Protein AF-A0A8S0YRS2-F1 (afdb_monomer_lite)

Secondary structure (DSSP, 8-state):
--------------TTPPP--TT-SS---S-GGGEEEEEEPSS--EEEPTTS-EEEP-EEEEE------HHHH-S-HHHHHHHHHHHHHHHHHHHHHHHHHHHTT--TTTS-----TTHHHHHHHHHHHHH-------------------

InterPro domains:
  IPR054722 Retrovirus-related Pol polyprotein from transposon TNT 1-94-like, beta-barrel domain [PF22936] (18-68)

pLDDT: mean 71.76, std 19.56, range [23.58, 93.69]

Foldseek 3Di:
DDDDDDDDDDDDDPLPDDDDDPPDPDDDDPPPVQFPDWDFDPDQDWDQDPVRDTHTDGTDGDGDDDDPPCPPPVDDPVVVVVVVVVVVVVQVVQVVQQVVQVVVVDPPVRGDDDPDPCNVVVCVVCVCVVVDDPPPPPPPPPPDPDDDDD

Radius of gyration: 24.39 Å; chains: 1; bounding box: 57×76×52 Å

Structure (mmCIF, N/CA/C/O backbone):
data_AF-A0A8S0YRS2-F1
#
_entry.id   AF-A0A8S0YRS2-F1
#
loop_
_atom_site.group_PDB
_atom_site.id
_atom_site.type_symbol
_atom_site.label_atom_id
_atom_site.label_alt_id
_atom_site.label_comp_id
_atom_site.label_asym_id
_atom_site.label_entity_id
_atom_site.label_seq_id
_atom_site.pdbx_PDB_ins_code
_atom_site.Cartn_x
_atom_site.Cartn_y
_atom_site.Cartn_z
_atom_site.occupancy
_atom_site.B_iso_or_equiv
_atom_site.auth_seq_id
_atom_site.auth_comp_id
_atom_site.auth_asym_id
_atom_site.auth_atom_id
_atom_site.pdbx_PDB_model_num
ATOM 1 N N . MET A 1 1 ? -9.984 3.567 -8.084 1.00 26.83 1 MET A N 1
ATOM 2 C CA . MET A 1 1 ? -10.989 2.838 -8.899 1.00 26.83 1 MET A CA 1
ATOM 3 C C . MET A 1 1 ? -12.350 3.168 -8.301 1.00 26.83 1 MET A C 1
ATOM 5 O O . MET A 1 1 ? -12.466 3.055 -7.091 1.00 26.83 1 MET A O 1
ATOM 9 N N . LEU A 1 2 ? -13.311 3.679 -9.078 1.00 32.19 2 LEU A N 1
ATOM 10 C CA . LEU A 1 2 ? -14.652 4.012 -8.570 1.00 32.19 2 LEU A CA 1
ATOM 11 C C . LEU A 1 2 ? -15.521 2.751 -8.516 1.00 32.19 2 LEU A C 1
ATOM 13 O O . LEU A 1 2 ? -15.583 2.022 -9.503 1.00 32.19 2 LEU A O 1
ATOM 17 N N . ALA A 1 3 ? -16.239 2.555 -7.415 1.00 23.58 3 ALA A N 1
ATOM 18 C CA . ALA A 1 3 ? -17.443 1.736 -7.374 1.00 23.58 3 ALA A CA 1
ATOM 19 C C . ALA A 1 3 ? -18.405 2.324 -6.333 1.00 23.58 3 ALA A C 1
ATOM 21 O O . ALA A 1 3 ? -17.986 2.748 -5.258 1.00 23.58 3 ALA A O 1
ATOM 22 N N . PHE A 1 4 ? -19.685 2.376 -6.685 1.00 39.16 4 PHE A N 1
ATOM 23 C CA . PHE A 1 4 ? -20.792 2.718 -5.797 1.00 39.16 4 PHE A CA 1
ATOM 24 C C . PHE A 1 4 ? -21.572 1.436 -5.476 1.00 39.16 4 PHE A C 1
ATOM 26 O O . PHE A 1 4 ? -21.587 0.513 -6.287 1.00 39.16 4 PHE A O 1
ATOM 33 N N . SER A 1 5 ? -22.276 1.400 -4.345 1.00 33.81 5 SER A N 1
ATOM 34 C CA . SER A 1 5 ? -23.389 0.470 -4.134 1.00 33.81 5 SER A CA 1
ATOM 35 C C . SER A 1 5 ? -24.549 1.254 -3.534 1.00 33.81 5 SER A C 1
ATOM 37 O O . SER A 1 5 ? -24.444 1.758 -2.419 1.00 33.81 5 SER A O 1
ATOM 39 N N . ALA A 1 6 ? -25.626 1.396 -4.307 1.00 35.66 6 ALA A N 1
ATOM 40 C CA . ALA A 1 6 ? -26.929 1.836 -3.819 1.00 35.66 6 ALA A CA 1
ATOM 41 C C . ALA A 1 6 ? -27.768 0.599 -3.448 1.00 35.66 6 ALA A C 1
ATOM 43 O O . ALA A 1 6 ? -27.534 -0.489 -3.968 1.00 35.66 6 ALA A O 1
ATOM 44 N N . GLU A 1 7 ? -28.674 0.791 -2.495 1.00 48.66 7 GLU A N 1
ATOM 45 C CA . GLU A 1 7 ? -29.221 -0.190 -1.549 1.00 48.66 7 GLU A CA 1
ATOM 46 C C . GLU A 1 7 ? -29.853 -1.474 -2.107 1.00 48.66 7 GLU A C 1
ATOM 48 O O . GLU A 1 7 ? -30.555 -1.476 -3.116 1.00 48.66 7 GLU A O 1
ATOM 53 N N . GLY A 1 8 ? -29.741 -2.523 -1.282 1.00 46.94 8 GLY A N 1
ATOM 54 C CA . GLY A 1 8 ? -30.851 -3.437 -1.025 1.00 46.94 8 GLY A CA 1
ATOM 55 C C . GLY A 1 8 ? -30.507 -4.917 -1.124 1.00 46.94 8 GLY A C 1
ATOM 56 O O . GLY A 1 8 ? -30.782 -5.517 -2.152 1.00 46.94 8 GLY A O 1
ATOM 57 N N . CYS A 1 9 ? -29.996 -5.529 -0.049 1.00 32.00 9 CYS A N 1
ATOM 58 C CA . CYS A 1 9 ? -30.426 -6.871 0.365 1.00 32.00 9 CYS A CA 1
ATOM 59 C C . CYS A 1 9 ? -29.836 -7.225 1.735 1.00 32.00 9 CYS A C 1
ATOM 61 O O . CYS A 1 9 ? -28.653 -7.018 1.981 1.00 32.00 9 CYS A O 1
ATOM 63 N N . SER A 1 10 ? -30.668 -7.762 2.621 1.00 48.84 10 SER A N 1
ATOM 64 C CA . SER A 1 10 ? -30.293 -8.288 3.931 1.00 48.84 10 SER A CA 1
ATOM 65 C C . SER A 1 10 ? -29.247 -9.403 3.817 1.00 48.84 10 SER A C 1
ATOM 67 O O . SER A 1 10 ? -29.559 -10.481 3.313 1.00 48.84 10 SER A O 1
ATOM 69 N N . SER A 1 11 ? -28.046 -9.187 4.341 1.00 40.56 11 SER A N 1
ATOM 70 C CA . SER A 1 11 ? -27.106 -10.268 4.644 1.00 40.56 11 SER A CA 1
ATOM 71 C C . SER A 1 11 ? -26.192 -9.826 5.776 1.00 40.56 11 SER A C 1
ATOM 73 O O . SER A 1 11 ? -25.672 -8.715 5.725 1.00 40.56 11 SER A O 1
ATOM 75 N N . GLU A 1 12 ? -26.065 -10.680 6.789 1.00 51.16 12 GLU A N 1
ATOM 76 C CA . GLU A 1 12 ? -25.142 -10.609 7.927 1.00 51.16 12 GLU A CA 1
ATOM 77 C C . GLU A 1 12 ? -23.916 -9.735 7.622 1.00 51.16 12 GLU A C 1
ATOM 79 O O . GLU A 1 12 ? -23.062 -10.099 6.815 1.00 51.16 12 GLU A O 1
ATOM 84 N N . HIS A 1 13 ? -23.867 -8.533 8.208 1.00 49.62 13 HIS A N 1
ATOM 85 C CA . HIS A 1 13 ? -22.686 -7.690 8.091 1.00 49.62 13 HIS A CA 1
ATOM 86 C C . HIS A 1 13 ? -21.570 -8.370 8.869 1.00 49.62 13 HIS A C 1
ATOM 88 O O . HIS A 1 13 ? -21.585 -8.383 10.097 1.00 49.62 13 HIS A O 1
ATOM 94 N N . ASP A 1 14 ? -20.623 -8.944 8.138 1.00 53.31 14 ASP A N 1
ATOM 95 C CA . ASP A 1 14 ? -19.377 -9.423 8.702 1.00 53.31 14 ASP A CA 1
ATOM 96 C C . ASP A 1 14 ? -18.655 -8.215 9.318 1.00 53.31 14 ASP A C 1
ATOM 98 O O . ASP A 1 14 ? -18.110 -7.364 8.609 1.00 53.31 14 ASP A O 1
ATOM 102 N N . GLU A 1 15 ? -18.731 -8.073 10.646 1.00 62.50 15 GLU A N 1
ATOM 103 C CA . GLU A 1 15 ? -18.191 -6.925 11.388 1.00 62.50 15 GLU A CA 1
ATOM 104 C C . GLU A 1 15 ? -16.672 -6.761 11.184 1.00 62.50 15 GLU A C 1
ATOM 106 O O . GLU A 1 15 ? -16.077 -5.763 11.598 1.00 62.50 15 GLU A O 1
ATOM 111 N N . GLU A 1 16 ? -16.015 -7.756 10.591 1.00 68.25 16 GLU A N 1
ATOM 112 C CA . GLU A 1 16 ? -14.587 -7.820 10.293 1.00 68.25 16 GLU A CA 1
ATOM 113 C C . GLU A 1 16 ? -14.216 -7.352 8.872 1.00 68.25 16 GLU A C 1
ATOM 115 O O . GLU A 1 16 ? -13.032 -7.206 8.560 1.00 68.25 16 GLU A O 1
ATOM 120 N N . ALA A 1 17 ? -15.192 -7.034 8.017 1.00 71.69 17 ALA A N 1
ATOM 121 C CA . ALA A 1 17 ? -14.922 -6.595 6.651 1.00 71.69 17 ALA A CA 1
ATOM 122 C C . ALA A 1 17 ? -14.315 -5.177 6.587 1.00 71.69 17 ALA A C 1
ATOM 124 O O . ALA A 1 17 ? -14.874 -4.204 7.096 1.00 71.69 17 ALA A O 1
ATOM 125 N N . TRP A 1 18 ? -13.183 -5.045 5.886 1.00 75.25 18 TRP A N 1
ATOM 126 C CA . TRP A 1 18 ? -12.554 -3.756 5.585 1.00 75.25 18 TRP A CA 1
ATOM 127 C C . TRP A 1 18 ? -12.995 -3.233 4.222 1.00 75.25 18 TRP A C 1
ATOM 129 O O . TRP A 1 18 ? -12.908 -3.933 3.211 1.00 75.25 18 TRP A O 1
ATOM 139 N N . ILE A 1 19 ? -13.399 -1.965 4.179 1.00 77.56 19 ILE A N 1
ATOM 140 C CA . ILE A 1 19 ? -13.657 -1.265 2.922 1.00 77.56 19 ILE A CA 1
ATOM 141 C C . ILE A 1 19 ? -12.337 -0.674 2.433 1.00 77.56 19 ILE A C 1
ATOM 143 O O . ILE A 1 19 ? -11.725 0.154 3.106 1.00 77.56 19 ILE A O 1
ATOM 147 N N . LEU A 1 20 ? -11.901 -1.113 1.254 1.00 77.50 20 LEU A N 1
ATOM 148 C CA . LEU A 1 20 ? -10.727 -0.565 0.584 1.00 77.50 20 LEU A CA 1
ATOM 149 C C . LEU A 1 20 ? -11.124 0.698 -0.184 1.00 77.50 20 LEU A C 1
ATOM 151 O O . LEU A 1 20 ? -11.806 0.611 -1.205 1.00 77.50 20 LEU A O 1
ATOM 155 N N . ASP A 1 21 ? -10.657 1.857 0.280 1.00 78.00 21 ASP A N 1
ATOM 156 C CA . ASP A 1 21 ? -10.902 3.144 -0.369 1.00 78.00 21 ASP A CA 1
ATOM 157 C C . ASP A 1 21 ? -9.586 3.787 -0.823 1.00 78.00 21 ASP A C 1
ATOM 159 O O . ASP A 1 21 ? -8.857 4.407 -0.051 1.00 78.00 21 ASP A O 1
ATOM 163 N N . SER A 1 22 ? -9.286 3.663 -2.120 1.00 78.50 22 SER A N 1
ATOM 164 C CA . SER A 1 22 ? -8.099 4.290 -2.721 1.00 78.50 22 SER A CA 1
ATOM 165 C C . SER A 1 22 ? -8.123 5.826 -2.687 1.00 78.50 22 SER A C 1
ATOM 167 O O . SER A 1 22 ? -7.093 6.442 -2.945 1.00 78.50 22 SER A O 1
ATOM 169 N N . GLY A 1 23 ? -9.283 6.443 -2.437 1.00 76.31 23 GLY A N 1
ATOM 170 C CA . GLY A 1 23 ? -9.431 7.890 -2.271 1.00 76.31 23 GLY A CA 1
ATOM 171 C C . GLY A 1 23 ? -9.241 8.364 -0.829 1.00 76.31 23 GLY A C 1
ATOM 172 O O . GLY A 1 23 ? -9.136 9.570 -0.599 1.00 76.31 23 GLY A O 1
ATOM 173 N N . ALA A 1 24 ? -9.169 7.445 0.136 1.00 77.06 24 ALA A N 1
ATOM 174 C CA . ALA A 1 24 ? -8.964 7.772 1.534 1.00 77.06 24 ALA A CA 1
ATOM 175 C C . ALA A 1 24 ? -7.469 7.850 1.864 1.00 77.06 24 ALA A C 1
ATOM 177 O O . ALA A 1 24 ? -6.737 6.863 1.797 1.00 77.06 24 ALA A O 1
ATOM 178 N N . SER A 1 25 ? -7.020 9.024 2.310 1.00 80.25 25 SER A N 1
ATOM 179 C CA . SER A 1 25 ? -5.660 9.198 2.840 1.00 80.25 25 SER A CA 1
ATOM 180 C C . SER A 1 25 ? -5.468 8.539 4.211 1.00 80.25 25 SER A C 1
ATOM 182 O O . SER A 1 25 ? -4.338 8.313 4.630 1.00 80.25 25 SER A O 1
ATOM 184 N N . MET A 1 26 ? -6.562 8.251 4.924 1.00 80.81 26 MET A N 1
ATOM 185 C CA . MET A 1 26 ? -6.564 7.617 6.242 1.00 80.81 26 MET A CA 1
ATOM 186 C C . MET A 1 26 ? -7.758 6.674 6.361 1.00 80.81 26 MET A C 1
ATOM 188 O O . MET A 1 26 ? -8.870 7.032 5.978 1.00 80.81 26 MET A O 1
ATOM 192 N N . HIS A 1 27 ? -7.529 5.491 6.928 1.00 83.12 27 HIS A N 1
ATOM 193 C CA . HIS A 1 27 ? -8.583 4.527 7.239 1.00 83.12 27 HIS A CA 1
ATOM 194 C C . HIS A 1 27 ? -8.911 4.600 8.736 1.00 83.12 27 HIS A C 1
ATOM 196 O O . HIS A 1 27 ? -8.029 4.841 9.559 1.00 83.12 27 HIS A O 1
ATOM 202 N N . MET A 1 28 ? -10.183 4.417 9.094 1.00 86.25 28 MET A N 1
ATOM 203 C CA . MET A 1 28 ? -10.673 4.553 10.469 1.00 86.25 28 MET A CA 1
ATOM 204 C C . MET A 1 28 ? -11.355 3.263 10.927 1.00 86.25 28 MET A C 1
ATOM 206 O O . MET A 1 28 ? -12.090 2.646 10.163 1.00 86.25 28 MET A O 1
ATOM 210 N N . THR A 1 29 ? -11.159 2.887 12.190 1.00 85.12 29 THR A N 1
ATOM 211 C CA . THR A 1 29 ? -11.870 1.773 12.834 1.00 85.12 29 THR A CA 1
ATOM 212 C C . THR A 1 29 ? -12.122 2.083 14.307 1.00 85.12 29 THR A C 1
ATOM 214 O O . THR A 1 29 ? -11.367 2.828 14.933 1.00 85.12 29 THR A O 1
ATOM 217 N N 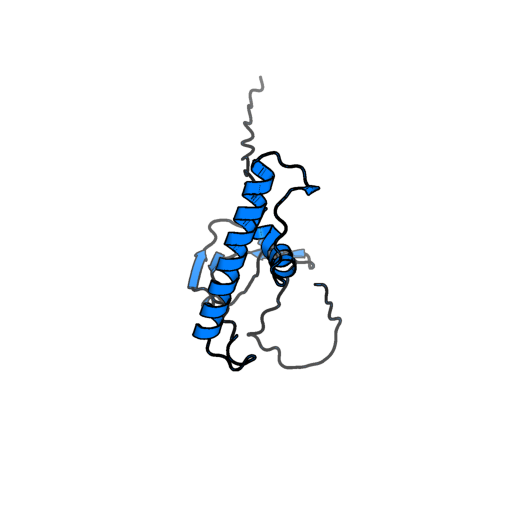. PHE A 1 30 ? -13.188 1.515 14.870 1.00 84.75 30 PHE A N 1
ATOM 218 C CA . PHE A 1 30 ? -13.474 1.566 16.307 1.00 84.75 30 PHE A CA 1
ATOM 219 C C . PHE A 1 30 ? -12.854 0.384 17.073 1.00 84.75 30 PHE A C 1
ATOM 221 O O . PHE A 1 30 ? -12.830 0.393 18.305 1.00 84.75 30 PHE A O 1
ATOM 228 N N . LYS A 1 31 ? -12.335 -0.625 16.361 1.00 85.62 31 LYS A N 1
ATOM 229 C CA . LYS A 1 31 ? -11.742 -1.834 16.941 1.00 85.62 31 LYS A CA 1
ATOM 230 C C . LYS A 1 31 ? -10.328 -1.547 17.444 1.00 85.62 31 LYS A C 1
ATOM 232 O O . LYS A 1 31 ? -9.356 -1.635 16.699 1.00 85.62 31 LYS A O 1
ATOM 237 N N . ARG A 1 32 ? -10.217 -1.182 18.724 1.00 86.25 32 ARG A N 1
ATOM 238 C CA . ARG A 1 32 ? -8.930 -0.852 19.368 1.00 86.25 32 ARG A CA 1
ATOM 239 C C . ARG A 1 32 ? -7.962 -2.038 19.389 1.00 86.25 32 ARG A C 1
ATOM 241 O O . ARG A 1 32 ? -6.763 -1.829 19.259 1.00 86.25 32 ARG A O 1
ATOM 248 N N . ASP A 1 33 ? -8.488 -3.256 19.461 1.00 86.25 33 ASP A N 1
ATOM 249 C CA . ASP A 1 33 ? -7.686 -4.482 19.551 1.00 86.25 33 ASP A CA 1
ATOM 250 C C . ASP A 1 33 ? -6.980 -4.850 18.233 1.00 86.25 33 ASP A C 1
ATOM 252 O O . ASP A 1 33 ? -6.111 -5.716 18.216 1.00 86.25 33 ASP A O 1
ATOM 256 N N . TYR A 1 34 ? -7.311 -4.180 17.122 1.00 85.25 34 TYR A N 1
ATOM 257 C CA . TYR A 1 34 ? -6.624 -4.365 15.836 1.00 85.25 34 TYR A CA 1
ATOM 258 C C . TYR A 1 34 ? -5.313 -3.578 15.727 1.00 85.25 34 TYR A C 1
ATOM 260 O O . TYR A 1 34 ? -4.526 -3.801 14.804 1.00 85.25 34 TYR A O 1
ATOM 268 N N . PHE A 1 35 ? -5.071 -2.638 16.639 1.00 88.25 35 PHE A N 1
ATOM 269 C CA . PHE A 1 35 ? -3.867 -1.822 16.622 1.00 88.25 35 PHE A CA 1
ATOM 270 C C . PHE A 1 35 ? -2.701 -2.556 17.284 1.00 88.25 35 PHE A C 1
ATOM 272 O O . PHE A 1 35 ? -2.797 -3.013 18.419 1.00 88.25 35 PHE A O 1
ATOM 279 N N . CYS A 1 36 ? -1.561 -2.606 16.599 1.00 85.81 36 CYS A N 1
ATOM 280 C CA . CYS A 1 36 ? -0.299 -3.063 17.189 1.00 85.81 36 CYS A CA 1
ATOM 281 C C . CYS A 1 36 ? 0.296 -2.013 18.129 1.00 85.81 36 CYS A C 1
ATOM 283 O O . CYS A 1 36 ? 0.945 -2.336 19.118 1.00 85.81 36 CYS A O 1
ATOM 285 N N . GLU A 1 37 ? 0.067 -0.746 17.799 1.00 87.81 37 GLU A N 1
ATOM 286 C CA . GLU A 1 37 ? 0.395 0.411 18.615 1.00 87.81 37 GLU A CA 1
ATOM 287 C C . GLU A 1 37 ? -0.716 1.435 18.402 1.00 87.81 37 GLU A C 1
ATOM 289 O O . GLU A 1 37 ? -1.053 1.736 17.255 1.00 87.81 37 GLU A O 1
ATOM 294 N N . LEU A 1 38 ? -1.275 1.967 19.489 1.00 88.50 38 LEU A N 1
ATOM 295 C CA . LEU A 1 38 ? -2.266 3.037 19.461 1.00 88.50 38 LEU A CA 1
ATOM 296 C C . LEU A 1 38 ? -1.775 4.189 20.335 1.00 88.50 38 LEU A C 1
ATOM 298 O O . LEU A 1 38 ? -1.647 4.047 21.552 1.00 88.50 38 LEU A O 1
ATOM 302 N N . LYS A 1 39 ? -1.521 5.339 19.715 1.00 89.12 39 LYS A N 1
ATOM 303 C CA . LYS A 1 39 ? -1.176 6.580 20.406 1.00 89.12 39 LYS A CA 1
ATOM 304 C C . LYS A 1 39 ? -2.445 7.381 20.604 1.00 89.12 39 LYS A C 1
ATOM 306 O O . LYS A 1 39 ? -3.096 7.774 19.637 1.00 89.12 39 LYS A O 1
ATOM 311 N N . GLU A 1 40 ? -2.807 7.617 21.856 1.00 89.06 40 GLU A N 1
ATOM 312 C CA . GLU A 1 40 ? -3.975 8.438 22.150 1.00 89.06 40 GLU A CA 1
ATOM 313 C C . GLU A 1 40 ? -3.761 9.872 21.666 1.00 89.06 40 GLU A C 1
ATOM 315 O O . GLU A 1 40 ? -2.687 10.460 21.829 1.00 89.06 40 GLU A O 1
ATOM 320 N N . SER A 1 41 ? -4.795 10.434 21.043 1.00 83.31 41 SER A N 1
ATOM 321 C CA . SER A 1 41 ? -4.724 11.795 20.527 1.00 83.31 41 SER A CA 1
ATOM 322 C C . SER A 1 41 ? -4.731 12.777 21.691 1.00 83.31 41 SER A C 1
ATOM 324 O O . SER A 1 41 ? -5.702 12.859 22.443 1.00 83.31 41 SER A O 1
ATOM 326 N N . GLN A 1 42 ? -3.673 13.578 21.799 1.00 79.06 42 GLN A N 1
ATOM 327 C CA . GLN A 1 42 ? -3.615 14.705 22.738 1.00 79.06 42 GLN A CA 1
ATOM 328 C C . GLN A 1 42 ? -4.407 15.921 22.228 1.00 79.06 42 GLN A C 1
ATOM 330 O O . GLN A 1 42 ? -4.673 16.860 22.976 1.00 79.06 42 GLN A O 1
ATOM 335 N N . TYR A 1 43 ? -4.809 15.896 20.955 1.00 76.62 43 TYR A N 1
ATOM 336 C CA . TYR A 1 43 ? -5.520 16.976 20.285 1.00 76.62 43 TYR A CA 1
ATOM 337 C C . TYR A 1 43 ? -7.016 16.668 20.171 1.00 76.62 43 TYR A C 1
ATOM 339 O O . TYR A 1 43 ? -7.423 15.524 19.943 1.00 76.62 43 TYR A O 1
ATOM 347 N N . ASN A 1 44 ? -7.848 17.708 20.269 1.00 79.50 44 ASN A N 1
ATOM 348 C CA . ASN A 1 44 ? -9.302 17.620 20.101 1.00 79.50 44 ASN A CA 1
ATOM 349 C C . ASN A 1 44 ? -9.702 17.626 18.618 1.00 79.50 44 ASN A C 1
ATOM 351 O O . ASN A 1 44 ? -10.496 18.453 18.167 1.00 79.50 44 ASN A O 1
ATOM 355 N N . ASN A 1 45 ? -9.147 16.689 17.856 1.00 84.12 45 ASN A N 1
ATOM 356 C CA . ASN A 1 45 ? -9.483 16.523 16.451 1.00 84.12 45 ASN A CA 1
ATOM 357 C C . ASN A 1 45 ? -10.820 15.785 16.316 1.00 84.12 45 ASN A C 1
ATOM 359 O O . ASN A 1 45 ? -11.165 14.918 17.124 1.00 84.12 45 ASN A O 1
ATOM 363 N N . SER A 1 46 ? -11.589 16.134 15.286 1.00 86.62 46 SER A N 1
ATOM 364 C CA . SER A 1 46 ? -12.859 15.476 14.984 1.00 86.62 46 SER A CA 1
ATOM 365 C C . SER A 1 46 ? -13.078 15.352 13.483 1.00 86.62 46 SER A C 1
ATOM 367 O O . SER A 1 46 ? -12.623 16.189 12.705 1.00 86.62 46 SER A O 1
ATOM 369 N N . VAL A 1 47 ? -13.788 14.303 13.088 1.00 85.81 47 VAL A N 1
ATOM 370 C CA . VAL A 1 47 ? -14.219 14.045 11.717 1.00 85.81 47 VAL A CA 1
ATOM 371 C C . VAL A 1 47 ? -15.686 14.433 11.608 1.00 85.81 47 VAL A C 1
ATOM 373 O O . VAL A 1 47 ? -16.522 13.927 12.357 1.00 85.81 47 VAL A O 1
ATOM 376 N N . LYS A 1 48 ? -16.005 15.347 10.690 1.00 89.38 48 LYS A N 1
ATOM 377 C CA . LYS A 1 48 ? -17.389 15.727 10.397 1.00 89.38 48 LYS A CA 1
ATOM 378 C C . LYS A 1 48 ? -17.997 14.737 9.418 1.00 89.38 48 LYS A C 1
ATOM 380 O O . LYS A 1 48 ? -17.462 14.519 8.335 1.00 89.38 48 LYS A O 1
ATOM 385 N N . LEU A 1 49 ? -19.133 14.180 9.796 1.00 85.69 49 LEU A N 1
ATOM 386 C CA . LEU A 1 49 ? -19.939 13.312 8.960 1.00 85.69 49 LEU A CA 1
ATOM 387 C C . LEU A 1 49 ? -20.912 14.126 8.103 1.00 85.69 49 LEU A C 1
ATOM 389 O O . LEU A 1 49 ? -21.274 15.261 8.426 1.00 85.69 49 LEU A O 1
ATOM 393 N N . VAL A 1 50 ? -21.403 13.501 7.033 1.00 86.94 50 VAL A N 1
ATOM 394 C CA . VAL A 1 50 ? -22.414 14.077 6.127 1.00 86.94 50 VAL A CA 1
ATOM 395 C C . VAL A 1 50 ? -23.694 14.479 6.865 1.00 86.94 50 VAL A C 1
ATOM 397 O O . VAL A 1 50 ? -24.300 15.499 6.546 1.00 86.94 50 VAL A O 1
ATOM 400 N N . ASN A 1 51 ? -24.079 13.740 7.907 1.00 91.12 51 ASN A N 1
ATOM 401 C CA . ASN A 1 51 ? -25.249 14.048 8.735 1.00 91.12 51 ASN A CA 1
ATOM 402 C C . ASN A 1 51 ? -25.021 15.216 9.724 1.00 91.12 51 ASN A C 1
ATOM 404 O O . ASN A 1 51 ? -25.830 15.416 10.629 1.00 91.12 51 ASN A O 1
ATOM 408 N N . LYS A 1 52 ? -23.932 15.984 9.562 1.00 89.25 52 LYS A N 1
ATOM 409 C CA . LYS A 1 52 ? -23.508 17.112 10.413 1.00 89.25 52 LYS A CA 1
ATOM 410 C C . LYS A 1 52 ? -23.093 16.726 11.835 1.00 89.25 52 LYS A C 1
ATOM 412 O O . LYS A 1 52 ? -22.820 17.616 12.639 1.00 89.25 52 LYS A O 1
ATOM 417 N N . GLN A 1 53 ? -23.013 15.436 12.155 1.00 91.69 53 GLN A N 1
ATOM 418 C CA . GLN A 1 53 ? -22.410 14.983 13.404 1.00 91.69 53 GLN A CA 1
ATOM 419 C C . GLN A 1 53 ? -20.885 15.046 13.303 1.00 91.69 53 GLN A C 1
ATOM 421 O O . GLN A 1 53 ? -20.313 14.890 12.225 1.00 91.69 53 GLN A O 1
ATOM 426 N N . SER A 1 54 ? -20.224 15.253 14.437 1.00 88.38 54 SER A N 1
ATOM 427 C CA . SER A 1 54 ? -18.765 15.212 14.540 1.00 88.38 54 SER A CA 1
ATOM 428 C C . SER A 1 54 ? -18.359 14.035 15.417 1.00 88.38 54 SER A C 1
ATOM 430 O O . SER A 1 54 ? -18.808 13.938 16.557 1.00 88.38 54 SER A O 1
ATOM 432 N N . ILE A 1 55 ? -17.490 13.165 14.907 1.00 87.19 55 ILE A N 1
ATOM 433 C CA . ILE A 1 55 ? -16.881 12.072 15.670 1.00 87.19 55 ILE A CA 1
ATOM 434 C C . ILE A 1 55 ? -15.508 12.525 16.160 1.00 87.19 55 ILE A C 1
ATOM 436 O O . ILE A 1 55 ? -14.688 12.983 15.368 1.00 87.19 55 ILE A O 1
ATOM 440 N N . LYS A 1 56 ? -15.234 12.388 17.460 1.00 88.69 56 LYS A N 1
ATOM 441 C CA . LYS A 1 56 ? -13.911 12.682 18.027 1.00 88.69 56 LYS A CA 1
ATOM 442 C C . LYS A 1 56 ? -12.892 11.624 17.594 1.00 88.69 56 LYS A C 1
ATOM 444 O O . LYS A 1 56 ? -13.169 10.430 17.660 1.00 88.69 56 LYS A O 1
ATOM 449 N N . VAL A 1 57 ? -11.695 12.065 17.219 1.00 89.69 57 VAL A N 1
ATOM 450 C CA . VAL A 1 57 ? -10.553 11.174 16.988 1.00 89.69 57 VAL A CA 1
ATOM 451 C C . VAL A 1 57 ? -9.933 10.810 18.338 1.00 89.69 57 VAL A C 1
ATOM 453 O O . VAL A 1 57 ? -9.499 11.685 19.086 1.00 89.69 57 VAL A O 1
ATOM 456 N N . CYS A 1 58 ? -9.913 9.516 18.663 1.00 88.25 58 CYS A N 1
ATOM 457 C CA . CYS A 1 58 ? -9.414 9.018 19.951 1.00 88.25 58 CYS A CA 1
ATOM 458 C C . CYS A 1 58 ? -7.912 8.700 19.940 1.00 88.25 58 CYS A C 1
ATOM 460 O O . CYS A 1 58 ? -7.286 8.659 20.996 1.00 88.25 58 CYS A O 1
ATOM 462 N N . GLY A 1 59 ? -7.325 8.481 18.767 1.00 89.69 59 GLY A N 1
ATOM 463 C CA . GLY A 1 59 ? -5.920 8.134 18.617 1.00 89.69 59 GLY A CA 1
ATOM 464 C C . GLY A 1 59 ? -5.585 7.730 17.192 1.00 89.69 59 GLY A C 1
ATOM 465 O O . GLY A 1 59 ? -6.475 7.595 16.353 1.00 89.69 59 GLY A O 1
ATOM 466 N N . GLU A 1 60 ? -4.298 7.545 16.948 1.00 89.94 60 GLU A N 1
ATOM 467 C CA . GLU A 1 60 ? -3.736 7.087 15.682 1.00 89.94 60 GLU A CA 1
ATOM 468 C C . GLU A 1 60 ? -2.773 5.937 15.964 1.00 89.94 60 GLU A C 1
ATOM 470 O O . GLU A 1 60 ? -2.097 5.906 16.997 1.00 89.94 60 GLU A O 1
ATOM 475 N N . GLY A 1 61 ? -2.720 4.965 15.065 1.00 89.88 61 GLY A N 1
ATOM 476 C CA . GLY A 1 61 ? -1.924 3.776 15.277 1.00 89.88 61 GLY A CA 1
ATOM 477 C C . GLY A 1 61 ? -1.734 2.958 14.014 1.00 89.88 61 GLY A C 1
ATOM 478 O O . GLY A 1 61 ? -2.305 3.257 12.967 1.00 89.88 61 GLY A O 1
ATOM 479 N N . THR A 1 62 ? -0.931 1.906 14.133 1.00 87.94 62 THR A N 1
ATOM 480 C CA . THR A 1 62 ? -0.671 0.972 13.032 1.00 87.94 62 THR A CA 1
ATOM 481 C C . THR A 1 62 ? -1.456 -0.312 13.248 1.00 87.94 62 THR A C 1
ATOM 483 O O . THR A 1 62 ? -1.457 -0.863 14.348 1.00 87.94 62 THR A O 1
ATOM 486 N N . ILE A 1 63 ? -2.089 -0.795 12.186 1.00 85.06 63 ILE A N 1
ATOM 487 C CA . ILE A 1 63 ? -2.765 -2.092 12.131 1.00 85.06 63 ILE A CA 1
ATOM 488 C C . ILE A 1 63 ? -1.979 -3.032 11.215 1.00 85.06 63 ILE A C 1
ATOM 490 O O . ILE A 1 63 ? -1.337 -2.583 10.259 1.00 85.06 63 ILE A O 1
ATOM 494 N N . LEU A 1 64 ? -2.053 -4.334 11.469 1.00 81.75 64 LEU A N 1
ATOM 495 C CA . LEU A 1 64 ? -1.554 -5.339 10.534 1.00 81.75 64 LEU A CA 1
ATOM 496 C C . LEU A 1 64 ? -2.689 -5.788 9.622 1.00 81.75 64 LEU A C 1
ATOM 498 O O . LEU A 1 64 ? -3.712 -6.279 10.085 1.00 81.75 64 LEU A O 1
ATOM 502 N N . ILE A 1 65 ? -2.481 -5.637 8.319 1.00 78.56 65 ILE A N 1
ATOM 503 C CA . ILE A 1 65 ? -3.346 -6.221 7.298 1.00 78.56 65 ILE A CA 1
ATOM 504 C C . ILE A 1 65 ? -2.590 -7.422 6.745 1.00 78.56 65 ILE A C 1
ATOM 506 O O . ILE A 1 65 ? -1.625 -7.250 5.994 1.00 78.56 65 ILE A O 1
ATOM 510 N N . ASP A 1 66 ? -2.992 -8.629 7.140 1.00 68.81 66 ASP A N 1
ATOM 511 C CA . ASP A 1 66 ? -2.437 -9.834 6.533 1.00 68.81 66 ASP A CA 1
ATOM 512 C C . ASP A 1 66 ? -3.129 -10.090 5.192 1.00 68.81 66 ASP A C 1
ATOM 514 O O . ASP A 1 66 ? -4.355 -10.162 5.096 1.00 68.81 66 ASP A O 1
ATOM 518 N N . LYS A 1 67 ? -2.333 -10.193 4.129 1.00 65.62 67 LYS A N 1
ATOM 519 C CA . LYS A 1 67 ? -2.818 -10.566 2.804 1.00 65.62 67 LYS A CA 1
ATOM 520 C C . LYS A 1 67 ? -2.295 -11.957 2.507 1.00 65.62 67 LYS A C 1
ATOM 522 O O . LYS A 1 67 ? -1.112 -12.134 2.209 1.00 65.62 67 LYS A O 1
ATOM 527 N N . GLN A 1 68 ? -3.194 -12.933 2.500 1.00 55.47 68 GLN A N 1
ATOM 528 C CA . GLN A 1 68 ? -2.873 -14.305 2.132 1.00 55.47 68 GLN A CA 1
ATOM 529 C C . GLN A 1 68 ? -2.614 -14.399 0.617 1.00 55.47 68 GLN A C 1
ATOM 531 O O . GLN A 1 68 ? -3.499 -14.667 -0.186 1.00 55.47 68 GLN A O 1
ATOM 536 N N . VAL A 1 69 ? -1.377 -14.120 0.196 1.00 56.72 69 VAL A N 1
ATOM 537 C CA . VAL A 1 69 ? -0.951 -14.196 -1.220 1.00 56.72 69 VAL A CA 1
ATOM 538 C C . VAL A 1 69 ? -0.692 -15.646 -1.660 1.00 56.72 69 VAL A C 1
ATOM 540 O O . VAL A 1 69 ? -0.674 -15.945 -2.853 1.00 56.72 69 VAL A O 1
ATOM 543 N N . ASN A 1 70 ? -0.483 -16.553 -0.704 1.00 53.12 70 ASN A N 1
ATOM 544 C CA . ASN A 1 70 ? -0.049 -17.926 -0.964 1.00 53.12 70 ASN A CA 1
ATOM 545 C C . ASN A 1 70 ? -1.148 -18.790 -1.611 1.00 53.12 70 ASN A C 1
ATOM 547 O O . ASN A 1 70 ? -0.869 -19.563 -2.527 1.00 53.12 70 ASN A O 1
ATOM 551 N N . ASP A 1 71 ? -2.397 -18.615 -1.182 1.00 57.72 71 ASP A N 1
ATOM 552 C CA . ASP A 1 71 ? -3.480 -19.549 -1.507 1.00 57.72 71 ASP A CA 1
ATOM 553 C C . ASP A 1 71 ? -3.981 -19.394 -2.948 1.00 57.72 71 ASP A C 1
ATOM 555 O O . ASP A 1 71 ? -4.432 -20.356 -3.561 1.00 57.72 71 ASP A O 1
ATOM 559 N N . THR A 1 72 ? -3.841 -18.204 -3.538 1.00 59.91 72 THR A N 1
ATOM 560 C CA . THR A 1 72 ? -4.333 -17.930 -4.898 1.00 59.91 72 THR A CA 1
ATOM 561 C C . THR A 1 72 ? -3.378 -18.408 -5.995 1.00 59.91 72 THR A C 1
ATOM 563 O O . THR A 1 72 ? -3.815 -18.666 -7.112 1.00 59.91 72 THR A O 1
ATOM 566 N N . MET A 1 73 ? -2.071 -18.508 -5.714 1.00 65.50 73 MET A N 1
ATOM 567 C CA . MET A 1 73 ? -1.056 -18.818 -6.736 1.00 65.50 73 MET A CA 1
ATOM 568 C C . MET A 1 73 ? -0.427 -20.207 -6.599 1.00 65.50 73 MET A C 1
ATOM 570 O O . MET A 1 73 ? 0.275 -20.629 -7.515 1.00 65.50 73 MET A O 1
ATOM 574 N N . GLY A 1 74 ? -0.641 -20.917 -5.484 1.00 75.88 74 GLY A N 1
ATOM 575 C CA . GLY A 1 74 ? -0.085 -22.260 -5.268 1.00 75.88 74 GLY A CA 1
ATOM 576 C C . GLY A 1 74 ? 1.451 -22.311 -5.248 1.00 75.88 74 GLY A C 1
ATOM 577 O O . GLY A 1 74 ? 2.039 -23.373 -5.436 1.00 75.88 74 GLY A O 1
ATOM 578 N N . VAL A 1 75 ? 2.118 -21.166 -5.052 1.00 79.12 75 VAL A N 1
ATOM 579 C CA . VAL A 1 75 ? 3.582 -21.038 -5.037 1.00 79.12 75 VAL A CA 1
ATOM 580 C C . VAL A 1 75 ? 4.028 -20.568 -3.653 1.00 79.12 75 VAL A C 1
ATOM 582 O O . VAL A 1 75 ? 3.546 -19.527 -3.209 1.00 79.12 75 VAL A O 1
ATOM 585 N N . PRO A 1 76 ? 4.999 -21.244 -3.004 1.00 85.06 76 PRO A N 1
ATOM 586 C CA . PRO A 1 76 ? 5.493 -20.840 -1.692 1.00 85.06 76 PRO A CA 1
ATOM 587 C C . PRO A 1 76 ? 5.946 -19.375 -1.638 1.00 85.06 76 PRO A C 1
ATOM 589 O O . PRO A 1 76 ? 6.671 -18.895 -2.512 1.00 85.06 76 PRO A O 1
ATOM 592 N N . VAL A 1 77 ? 5.612 -18.677 -0.547 1.00 81.94 77 VAL A N 1
ATOM 593 C CA . VAL A 1 77 ? 5.945 -17.252 -0.338 1.00 81.94 77 VAL A CA 1
ATOM 594 C C . VAL A 1 77 ? 7.434 -16.942 -0.556 1.00 81.94 77 VAL A C 1
ATOM 596 O O . VAL A 1 77 ? 7.772 -15.892 -1.104 1.00 81.94 77 VAL A O 1
ATOM 599 N N . HIS A 1 78 ? 8.343 -17.835 -0.152 1.00 86.12 78 HIS A N 1
ATOM 600 C CA . HIS A 1 78 ? 9.786 -17.624 -0.321 1.00 86.12 78 HIS A CA 1
ATOM 601 C C . HIS A 1 78 ? 10.217 -17.604 -1.798 1.00 86.12 78 HIS A C 1
ATOM 603 O O . HIS A 1 78 ? 11.067 -16.796 -2.174 1.00 86.12 78 HIS A O 1
ATOM 609 N N . GLU A 1 79 ? 9.587 -18.417 -2.650 1.00 87.38 79 GLU A N 1
ATOM 610 C CA . GLU A 1 79 ? 9.820 -18.423 -4.097 1.00 87.38 79 GLU A CA 1
ATOM 611 C C . GLU A 1 79 ? 9.299 -17.136 -4.742 1.00 87.38 79 GLU A C 1
ATOM 613 O O . GLU A 1 79 ? 9.982 -16.527 -5.569 1.00 87.38 79 GLU A O 1
ATOM 618 N N . ILE A 1 80 ? 8.124 -16.656 -4.318 1.00 85.38 80 ILE A N 1
ATOM 619 C CA . ILE A 1 80 ? 7.572 -15.373 -4.784 1.00 85.38 80 ILE A CA 1
ATOM 620 C C . ILE A 1 80 ? 8.514 -14.222 -4.407 1.00 85.38 80 ILE A C 1
ATOM 622 O O . ILE A 1 80 ? 8.848 -13.391 -5.256 1.00 85.38 80 ILE A O 1
ATOM 626 N N . LYS A 1 81 ? 9.004 -14.195 -3.161 1.00 86.94 81 LYS A N 1
ATOM 627 C CA . LYS A 1 81 ? 9.981 -13.196 -2.697 1.00 86.94 81 LYS A CA 1
ATOM 628 C C . LYS A 1 81 ? 11.262 -13.236 -3.530 1.00 86.94 81 LYS A C 1
ATOM 630 O O . LYS A 1 81 ? 11.714 -12.189 -3.990 1.00 86.94 81 LYS A O 1
ATOM 635 N N . LYS A 1 82 ? 11.811 -14.425 -3.791 1.00 92.31 82 LYS A N 1
ATOM 636 C CA . LYS A 1 82 ? 13.019 -14.603 -4.611 1.00 92.31 82 LYS A CA 1
ATOM 637 C C . LYS A 1 82 ? 12.825 -14.093 -6.041 1.00 92.31 82 LYS A C 1
ATOM 639 O O . LYS A 1 82 ? 13.668 -13.350 -6.544 1.00 92.31 82 LYS A O 1
ATOM 644 N N . LYS A 1 83 ? 11.701 -14.433 -6.681 1.00 90.00 83 LYS A N 1
ATOM 645 C CA . LYS A 1 83 ? 11.355 -13.943 -8.026 1.00 90.00 83 LYS A CA 1
ATOM 646 C C . LYS A 1 83 ? 11.227 -12.424 -8.053 1.00 90.00 83 LYS A C 1
AT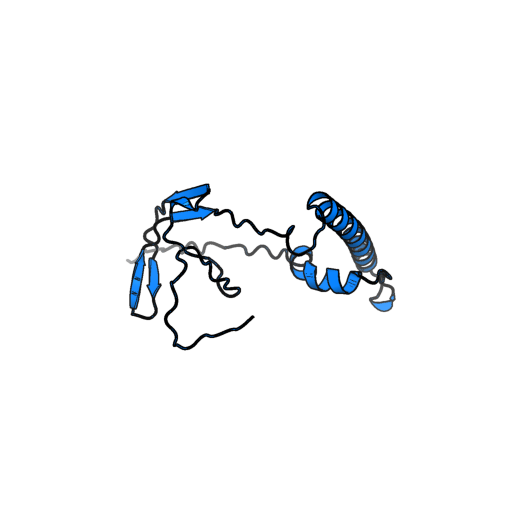OM 648 O O . LYS A 1 83 ? 11.789 -11.787 -8.940 1.00 90.00 83 LYS A O 1
ATOM 653 N N . LYS A 1 84 ? 10.560 -11.840 -7.054 1.00 90.25 84 LYS A N 1
ATOM 654 C CA . LYS A 1 84 ? 10.431 -10.387 -6.901 1.00 90.25 84 LYS A CA 1
ATOM 655 C C . LYS A 1 84 ? 11.792 -9.709 -6.734 1.00 90.25 84 LYS A C 1
ATOM 657 O O . LYS A 1 84 ? 12.045 -8.722 -7.413 1.00 90.25 84 LYS A O 1
ATOM 662 N N . GLU A 1 85 ? 12.696 -10.232 -5.908 1.00 91.75 85 GLU A N 1
ATOM 663 C CA . GLU A 1 85 ? 14.035 -9.639 -5.751 1.00 91.75 85 GLU A CA 1
ATOM 664 C C . GLU A 1 85 ? 14.891 -9.755 -7.020 1.00 91.75 85 GLU A C 1
ATOM 666 O O . GLU A 1 85 ? 15.556 -8.790 -7.406 1.00 91.75 85 GLU A O 1
ATOM 671 N N . SER A 1 86 ? 14.822 -10.886 -7.728 1.00 93.69 86 SER A N 1
ATOM 672 C CA . SER A 1 86 ? 15.466 -11.036 -9.040 1.00 93.69 86 SER A CA 1
ATOM 673 C C . SER A 1 86 ? 14.929 -10.008 -10.041 1.00 93.69 86 SER A C 1
ATOM 675 O O . SER A 1 86 ? 15.705 -9.339 -10.723 1.00 93.69 86 SER A O 1
ATOM 677 N N . LEU A 1 87 ? 13.604 -9.853 -10.102 1.00 91.81 87 LEU A N 1
ATOM 678 C CA . LEU A 1 87 ? 12.922 -8.902 -10.978 1.00 91.81 87 LEU A CA 1
ATOM 679 C C . LEU A 1 87 ? 13.341 -7.455 -10.656 1.00 91.81 87 LEU A C 1
ATOM 681 O O . LEU A 1 87 ? 13.744 -6.700 -11.541 1.00 91.81 87 LEU A O 1
ATOM 685 N N . MET A 1 88 ? 13.330 -7.086 -9.373 1.00 92.06 88 MET A N 1
ATOM 686 C CA . MET A 1 88 ? 13.722 -5.753 -8.910 1.00 92.06 88 MET A CA 1
ATOM 687 C C . MET A 1 88 ? 15.198 -5.448 -9.165 1.00 92.06 88 MET A C 1
ATOM 689 O O . MET A 1 88 ? 15.537 -4.307 -9.475 1.00 92.06 88 MET A O 1
ATOM 693 N N . THR A 1 89 ? 16.079 -6.442 -9.053 1.00 91.75 89 THR A N 1
ATOM 694 C CA . THR A 1 89 ? 17.510 -6.278 -9.349 1.00 91.75 89 THR A CA 1
ATOM 695 C C . THR A 1 89 ? 17.711 -5.895 -10.812 1.00 91.75 89 THR A C 1
ATOM 697 O O . THR A 1 89 ? 18.314 -4.858 -11.093 1.00 91.75 89 THR A O 1
ATOM 700 N N . THR A 1 90 ? 17.125 -6.656 -11.741 1.00 91.38 90 THR A N 1
ATOM 701 C CA . THR A 1 90 ? 17.214 -6.361 -13.179 1.00 91.38 90 THR A CA 1
ATOM 702 C C . THR A 1 90 ? 16.602 -5.001 -13.515 1.00 91.38 90 THR A C 1
ATOM 704 O O . THR A 1 90 ? 17.192 -4.240 -14.288 1.00 91.38 90 THR A O 1
ATOM 707 N N . PHE A 1 91 ? 15.468 -4.645 -12.903 1.00 90.38 91 PHE A N 1
ATOM 708 C CA . PHE A 1 91 ? 14.849 -3.331 -13.088 1.00 90.38 91 PHE A CA 1
ATOM 709 C C . PHE A 1 91 ? 15.770 -2.188 -12.656 1.00 90.38 91 PHE A C 1
ATOM 711 O O . PHE A 1 91 ? 16.048 -1.293 -13.452 1.00 90.38 91 PHE A O 1
ATOM 718 N N . ARG A 1 92 ? 16.306 -2.240 -11.429 1.00 88.62 92 ARG A N 1
ATOM 719 C CA . ARG A 1 92 ? 17.204 -1.203 -10.891 1.00 88.62 92 ARG A CA 1
ATOM 720 C C . ARG A 1 92 ? 18.454 -1.027 -11.751 1.00 88.62 92 ARG A C 1
ATOM 722 O O . ARG A 1 92 ? 18.880 0.102 -11.976 1.00 88.62 92 ARG A O 1
ATOM 729 N N . THR A 1 93 ? 19.021 -2.115 -12.273 1.00 88.75 93 THR A N 1
ATOM 730 C CA . THR A 1 93 ? 20.166 -2.042 -13.192 1.00 88.75 93 THR A CA 1
ATOM 731 C C . THR A 1 93 ? 19.811 -1.324 -14.494 1.00 88.75 93 THR A C 1
ATOM 733 O O . THR A 1 93 ? 20.573 -0.465 -14.935 1.00 88.75 93 THR A O 1
ATOM 736 N N . ASN A 1 94 ? 18.667 -1.643 -15.107 1.00 86.81 94 ASN A N 1
ATOM 737 C CA . ASN A 1 94 ? 18.223 -0.979 -16.337 1.00 86.81 94 ASN A CA 1
ATOM 738 C C . ASN A 1 94 ? 17.872 0.496 -16.098 1.00 86.81 94 ASN A C 1
ATOM 740 O O . ASN A 1 94 ? 18.273 1.347 -16.888 1.00 86.81 94 ASN A O 1
ATOM 744 N N . MET A 1 95 ? 17.216 0.803 -14.976 1.00 85.94 95 MET A N 1
ATOM 745 C CA . MET A 1 95 ? 16.932 2.173 -14.541 1.00 85.94 95 MET A CA 1
ATOM 746 C C . MET A 1 95 ? 18.211 2.990 -14.370 1.00 85.94 95 MET A C 1
ATOM 748 O O . MET A 1 95 ? 18.304 4.094 -14.898 1.00 85.94 95 MET A O 1
ATOM 752 N N . LYS A 1 96 ? 19.218 2.439 -13.681 1.00 84.75 96 LYS A N 1
ATOM 753 C CA . LYS A 1 96 ? 20.506 3.112 -13.488 1.00 84.75 96 LYS A CA 1
ATOM 754 C C . LYS A 1 96 ? 21.185 3.412 -14.824 1.00 84.75 96 LYS A C 1
ATOM 756 O O . LYS A 1 96 ? 21.579 4.545 -15.050 1.00 84.75 96 LYS A O 1
ATOM 761 N N . LYS A 1 97 ? 21.251 2.433 -15.734 1.00 85.25 97 LYS A N 1
ATOM 762 C CA . LYS A 1 97 ? 21.820 2.630 -17.080 1.00 85.25 97 LYS A CA 1
ATOM 763 C C . LYS A 1 97 ? 21.082 3.713 -17.869 1.00 85.25 97 LYS A C 1
ATOM 765 O O . LYS A 1 97 ? 21.728 4.545 -18.499 1.00 85.25 97 LYS A O 1
ATOM 770 N N . LYS A 1 98 ? 19.745 3.732 -17.804 1.00 82.88 98 LYS A N 1
ATOM 771 C CA . LYS A 1 98 ? 18.922 4.768 -18.443 1.00 82.88 98 LYS A CA 1
ATOM 772 C C . LYS A 1 98 ? 19.218 6.149 -17.851 1.00 82.88 98 LYS A C 1
ATOM 774 O O . LYS A 1 98 ? 19.491 7.082 -18.598 1.00 82.88 98 LYS A O 1
ATOM 779 N N . PHE A 1 99 ? 19.249 6.271 -16.526 1.00 80.31 99 PHE A N 1
ATOM 780 C CA . PHE A 1 99 ? 19.537 7.538 -15.851 1.00 80.31 99 PHE A CA 1
ATOM 781 C C . PHE A 1 99 ? 20.965 8.041 -16.118 1.00 80.31 99 PHE A C 1
ATOM 783 O O . PHE A 1 99 ? 21.157 9.211 -16.441 1.00 80.31 99 PHE A O 1
ATOM 790 N N . ASP A 1 100 ? 21.960 7.153 -16.061 1.00 79.12 100 ASP A N 1
ATOM 791 C CA . ASP A 1 100 ? 23.360 7.473 -16.363 1.00 79.12 100 ASP A CA 1
ATOM 792 C C . ASP A 1 100 ? 23.535 7.914 -17.832 1.00 79.12 100 ASP A C 1
ATOM 794 O O . ASP A 1 100 ? 24.320 8.825 -18.115 1.00 79.12 100 ASP A O 1
ATOM 798 N N . SER A 1 101 ? 22.762 7.339 -18.767 1.00 76.25 101 SER A N 1
ATOM 799 C CA . SER A 1 101 ? 22.771 7.771 -20.174 1.00 76.25 101 SER A CA 1
ATOM 800 C C . SER A 1 101 ? 22.204 9.183 -20.362 1.00 76.25 101 SER A C 1
ATOM 802 O O . SER A 1 101 ? 22.794 9.983 -21.081 1.00 76.25 101 SER A O 1
ATOM 804 N N . LEU A 1 102 ? 21.134 9.529 -19.638 1.00 72.69 102 LEU A N 1
ATOM 805 C CA . LEU A 1 102 ? 20.518 10.860 -19.687 1.00 72.69 102 LEU A CA 1
ATOM 806 C C . LEU A 1 102 ? 21.410 11.928 -19.037 1.00 72.69 102 LEU A C 1
ATOM 808 O O . LEU A 1 102 ? 21.543 13.036 -19.550 1.00 72.69 102 LEU A O 1
ATOM 812 N N . LYS A 1 103 ? 22.068 11.595 -17.917 1.00 70.62 103 LYS A N 1
ATOM 813 C CA . LYS A 1 103 ? 22.953 12.523 -17.193 1.00 70.62 103 LYS A CA 1
ATOM 814 C C . LYS A 1 103 ? 24.191 12.917 -18.001 1.00 70.62 103 LYS A C 1
ATOM 816 O O . LYS A 1 103 ? 24.715 14.011 -17.816 1.00 70.62 103 LYS A O 1
ATOM 821 N N . SER A 1 104 ? 24.649 12.044 -18.895 1.00 71.31 104 SER A N 1
ATOM 822 C CA . SER A 1 104 ? 25.823 12.279 -19.746 1.00 71.31 104 SER A CA 1
ATOM 823 C C . SER A 1 104 ? 25.580 13.293 -20.877 1.00 71.31 104 SER A C 1
ATOM 825 O O . SER A 1 104 ? 26.470 13.498 -21.696 1.00 71.31 104 SER A O 1
ATOM 827 N N . GLY A 1 105 ? 24.404 13.935 -20.934 1.00 57.78 105 GLY A N 1
ATOM 828 C CA . GLY A 1 105 ? 24.073 14.947 -21.944 1.00 57.78 105 GLY A CA 1
ATOM 829 C C . GLY A 1 105 ? 23.806 14.374 -23.338 1.00 57.78 105 GLY A C 1
ATOM 830 O O . GLY A 1 105 ? 23.816 15.121 -24.312 1.00 57.78 105 GLY A O 1
ATOM 831 N N . ALA A 1 106 ? 23.582 13.060 -23.436 1.00 57.59 106 ALA A N 1
ATOM 832 C CA . ALA A 1 106 ? 23.153 12.411 -24.667 1.00 57.59 106 ALA A CA 1
ATOM 833 C C . ALA A 1 106 ? 21.709 12.828 -24.997 1.00 57.59 106 ALA A C 1
ATOM 835 O O . ALA A 1 106 ? 20.871 12.934 -24.097 1.00 57.59 106 ALA A O 1
ATOM 836 N N . GLY A 1 107 ? 21.419 13.081 -26.276 1.00 58.25 107 GLY A N 1
ATOM 837 C CA . GLY A 1 107 ? 20.060 13.377 -26.731 1.00 58.25 107 GLY A CA 1
ATOM 838 C C . GLY A 1 107 ? 19.108 12.212 -26.443 1.00 58.25 107 GLY A C 1
ATOM 839 O O . GLY A 1 107 ? 19.533 11.070 -26.287 1.00 58.25 107 GLY A O 1
ATOM 840 N N . GLU A 1 108 ? 17.805 12.487 -26.387 1.00 60.31 108 GLU A N 1
ATOM 841 C CA . GLU A 1 108 ? 16.766 11.490 -26.071 1.00 60.31 108 GLU A CA 1
ATOM 842 C C . GLU A 1 108 ? 16.772 10.281 -27.039 1.00 60.31 108 GLU A C 1
ATOM 844 O O . GLU A 1 108 ? 16.407 9.165 -26.664 1.00 60.31 108 GLU A O 1
ATOM 849 N N . GLU A 1 109 ? 17.275 10.490 -28.259 1.00 61.81 109 GLU A N 1
ATOM 850 C CA . GLU A 1 109 ? 17.500 9.475 -29.298 1.00 61.81 109 GLU A CA 1
ATOM 851 C C . GLU A 1 109 ? 18.647 8.494 -28.964 1.00 61.81 109 GLU A C 1
ATOM 853 O O . GLU A 1 109 ? 18.542 7.307 -29.276 1.00 61.81 109 GLU A O 1
ATOM 858 N N . ASP A 1 110 ? 19.690 8.955 -28.261 1.00 63.56 110 ASP A N 1
ATOM 859 C CA . ASP A 1 110 ? 20.891 8.180 -27.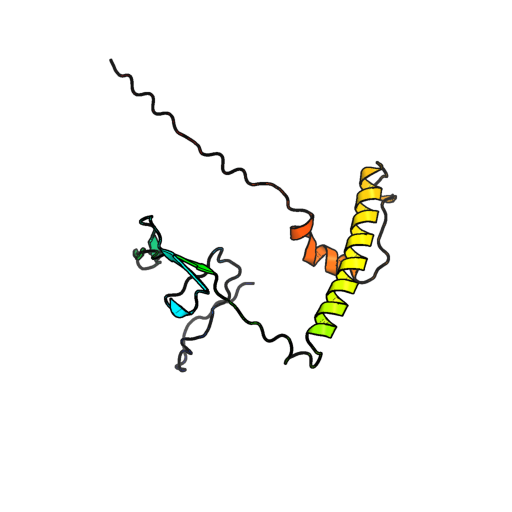894 1.00 63.56 110 ASP A CA 1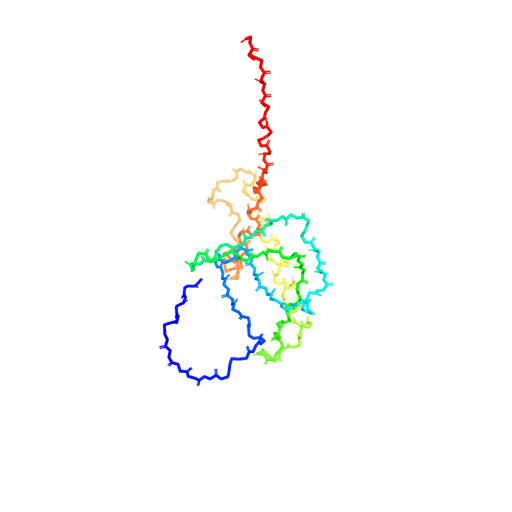
ATOM 860 C C . ASP A 1 110 ? 20.803 7.560 -26.484 1.00 63.56 110 ASP A C 1
ATOM 862 O O . ASP A 1 110 ? 21.713 6.856 -26.029 1.00 63.56 110 ASP A O 1
ATOM 866 N N . ALA A 1 111 ? 19.714 7.822 -25.757 1.00 69.00 111 ALA A N 1
ATOM 867 C CA . ALA A 1 111 ? 19.512 7.310 -24.408 1.00 69.00 111 ALA A CA 1
ATOM 868 C C . ALA A 1 111 ? 19.355 5.777 -24.397 1.00 69.00 111 ALA A C 1
ATOM 870 O O . ALA A 1 111 ? 18.738 5.170 -25.276 1.00 69.00 111 ALA A O 1
ATOM 871 N N . PHE A 1 112 ? 19.877 5.129 -23.351 1.00 75.50 112 PHE A N 1
ATOM 872 C CA . PHE A 1 112 ? 19.793 3.678 -23.191 1.00 75.50 112 PHE A CA 1
ATOM 873 C C . PHE A 1 112 ? 18.326 3.225 -23.124 1.00 75.50 112 PHE A C 1
ATOM 875 O O . PHE A 1 112 ? 17.605 3.552 -22.176 1.00 75.50 112 PHE A O 1
ATOM 882 N N . LYS A 1 113 ? 17.902 2.430 -24.115 1.00 75.44 113 LYS A N 1
ATOM 883 C CA . LYS A 1 113 ? 16.578 1.796 -24.187 1.00 75.44 113 LYS A CA 1
ATOM 884 C C . LYS A 1 113 ? 16.673 0.351 -23.679 1.00 75.44 113 LYS A C 1
ATOM 886 O O . LYS A 1 113 ? 17.310 -0.485 -24.323 1.00 75.44 113 LYS A O 1
ATOM 891 N N . PRO A 1 114 ? 16.078 0.028 -22.520 1.00 79.44 114 PRO A N 1
ATOM 892 C CA . PRO A 1 114 ? 16.089 -1.331 -21.994 1.00 79.44 114 PRO A CA 1
ATOM 893 C C . PRO A 1 114 ? 15.346 -2.289 -22.932 1.00 79.44 114 PRO A C 1
ATOM 895 O O . PRO A 1 114 ? 14.157 -2.130 -23.168 1.00 79.44 114 PRO A O 1
ATOM 898 N N . ILE A 1 115 ? 16.030 -3.327 -23.420 1.00 83.31 115 ILE A N 1
ATOM 899 C CA . ILE A 1 115 ? 15.436 -4.386 -24.270 1.00 83.31 115 ILE A CA 1
ATOM 900 C C . ILE A 1 115 ? 14.559 -5.346 -23.441 1.00 83.31 115 ILE A C 1
ATOM 902 O O . ILE A 1 115 ? 13.846 -6.205 -23.956 1.00 83.31 115 ILE A O 1
ATOM 906 N N . TRP A 1 116 ? 14.629 -5.242 -22.117 1.00 87.25 116 TRP A N 1
ATOM 907 C CA . TRP A 1 116 ? 13.959 -6.166 -21.226 1.00 87.25 116 TRP A CA 1
ATOM 908 C C . TRP A 1 116 ? 12.436 -6.002 -21.295 1.00 87.25 116 TRP A C 1
ATOM 910 O O . TRP A 1 116 ? 11.904 -4.988 -20.867 1.00 87.25 116 TRP A O 1
ATOM 920 N N . GLN A 1 117 ? 11.742 -7.037 -21.776 1.00 87.75 117 GLN A N 1
ATOM 921 C CA . GLN A 1 117 ? 10.296 -7.035 -22.058 1.00 87.75 117 GLN A 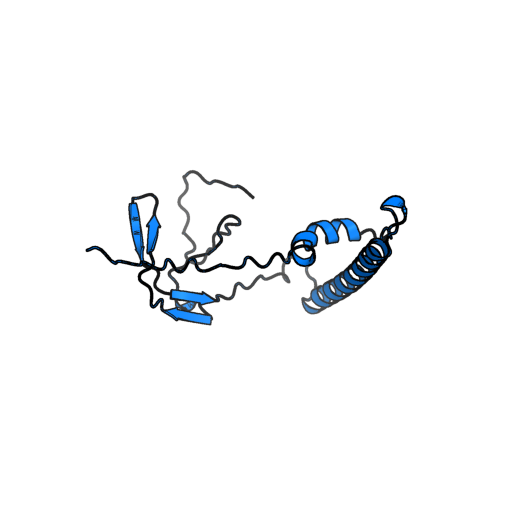CA 1
ATOM 922 C C . GLN A 1 117 ? 9.389 -6.612 -20.887 1.00 87.75 117 GLN A C 1
ATOM 924 O O . GLN A 1 117 ? 8.263 -6.180 -21.100 1.00 87.75 117 GLN A O 1
ATOM 929 N N . PHE A 1 118 ? 9.862 -6.739 -19.645 1.00 88.12 118 PHE A N 1
ATOM 930 C CA . PHE A 1 118 ? 9.100 -6.358 -18.452 1.00 88.12 118 PHE A CA 1
ATOM 931 C C . PHE A 1 118 ? 9.373 -4.918 -18.004 1.00 88.12 118 PHE A C 1
ATOM 933 O O . PHE A 1 118 ? 8.740 -4.443 -17.064 1.00 88.12 118 PHE A O 1
ATOM 940 N N . TYR A 1 119 ? 10.317 -4.224 -18.645 1.00 88.94 119 TYR A N 1
ATOM 941 C CA . TYR A 1 119 ? 10.779 -2.914 -18.209 1.00 88.94 119 TYR A CA 1
ATOM 942 C C . TYR A 1 119 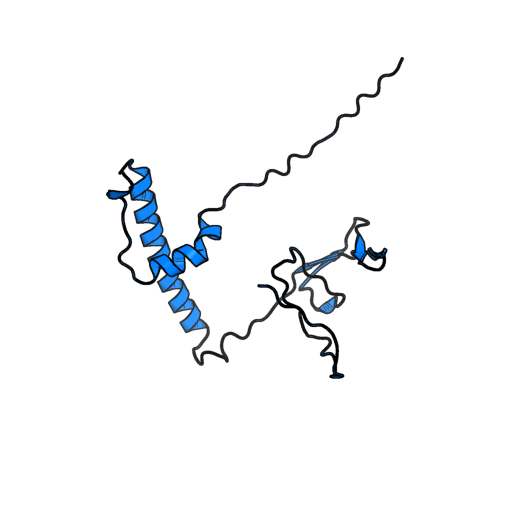? 9.661 -1.876 -18.223 1.00 88.94 119 TYR A C 1
ATOM 944 O O . TYR A 1 119 ? 9.466 -1.217 -17.209 1.00 88.94 119 TYR A O 1
ATOM 952 N N . ASP A 1 120 ? 8.907 -1.759 -19.318 1.00 87.56 120 ASP A N 1
ATOM 953 C CA . ASP A 1 120 ? 7.863 -0.735 -19.446 1.00 87.56 120 ASP A CA 1
ATOM 954 C C . ASP A 1 120 ? 6.753 -0.932 -18.412 1.00 87.56 120 ASP A C 1
ATOM 956 O O . ASP A 1 120 ? 6.378 0.006 -17.711 1.00 87.56 120 ASP A O 1
ATOM 960 N N . ALA A 1 121 ? 6.297 -2.176 -18.240 1.00 88.75 121 ALA A N 1
ATOM 961 C CA . ALA A 1 121 ? 5.302 -2.522 -17.230 1.00 88.75 121 ALA A CA 1
ATOM 962 C C . ALA A 1 121 ? 5.794 -2.201 -15.808 1.00 88.75 121 ALA A C 1
ATOM 964 O O . ALA A 1 121 ? 5.060 -1.621 -15.007 1.00 88.75 121 ALA A O 1
ATOM 965 N N . MET A 1 122 ? 7.050 -2.531 -15.493 1.00 90.00 122 MET A N 1
ATOM 966 C CA . MET A 1 122 ? 7.641 -2.215 -14.191 1.00 90.00 122 MET A CA 1
ATOM 967 C C . MET A 1 122 ? 7.864 -0.722 -13.989 1.00 90.00 122 MET A C 1
ATOM 969 O O . MET A 1 122 ? 7.661 -0.228 -12.885 1.00 90.00 122 MET A O 1
ATOM 973 N N . TYR A 1 123 ? 8.283 -0.010 -15.031 1.00 86.81 123 TYR A N 1
ATOM 974 C CA . TYR A 1 123 ? 8.510 1.422 -14.974 1.00 86.81 123 TYR A CA 1
ATOM 975 C C . TYR A 1 123 ? 7.198 2.147 -14.708 1.00 86.81 123 TYR A C 1
ATOM 977 O O . TYR A 1 123 ? 7.151 2.903 -13.751 1.00 86.81 123 TYR A O 1
ATOM 985 N N . VAL A 1 124 ? 6.117 1.846 -15.438 1.00 86.88 124 VAL A N 1
ATOM 986 C CA . VAL A 1 124 ? 4.784 2.425 -15.176 1.00 86.88 124 VAL A CA 1
ATOM 987 C C . VAL A 1 124 ? 4.333 2.161 -13.739 1.00 86.88 124 VAL A C 1
ATOM 989 O O . VAL A 1 124 ? 3.848 3.069 -13.076 1.00 86.88 124 VAL A O 1
ATOM 992 N N . PHE A 1 125 ? 4.532 0.941 -13.238 1.00 86.88 125 PHE A N 1
ATOM 993 C CA . PHE A 1 125 ? 4.121 0.570 -11.883 1.00 86.88 125 PHE A CA 1
ATOM 994 C C . PHE A 1 125 ? 4.959 1.234 -10.777 1.00 86.88 125 PHE A C 1
ATOM 996 O O . PHE A 1 125 ? 4.450 1.514 -9.695 1.00 86.88 125 PHE A O 1
ATOM 1003 N N . LEU A 1 126 ? 6.252 1.460 -11.018 1.00 85.31 126 LEU A N 1
ATOM 1004 C CA . LEU A 1 126 ? 7.201 1.946 -10.010 1.00 85.31 126 LEU A CA 1
ATOM 1005 C C . LEU A 1 126 ? 7.571 3.422 -10.180 1.00 85.31 126 LEU A C 1
ATOM 1007 O O . LEU A 1 126 ? 8.279 3.957 -9.328 1.00 85.31 126 LEU A O 1
ATOM 1011 N N . LYS A 1 127 ? 7.116 4.074 -11.252 1.00 81.38 127 LYS A N 1
ATOM 1012 C CA . LYS A 1 127 ? 7.457 5.452 -11.617 1.00 81.38 127 LYS A CA 1
ATOM 1013 C C . LYS A 1 127 ? 7.327 6.392 -10.426 1.00 81.38 127 LYS A C 1
ATOM 1015 O O . LYS A 1 127 ? 8.295 7.050 -10.068 1.00 81.38 127 LYS A O 1
ATOM 1020 N N . ASP A 1 128 ? 6.185 6.363 -9.749 1.00 75.25 128 ASP A N 1
ATOM 1021 C CA . ASP A 1 128 ? 5.886 7.273 -8.640 1.00 75.25 128 ASP A CA 1
ATOM 1022 C C . ASP A 1 128 ? 6.856 7.105 -7.462 1.00 75.25 128 ASP A C 1
ATOM 1024 O O . ASP A 1 128 ? 7.261 8.081 -6.838 1.00 75.25 128 ASP A O 1
ATOM 1028 N N . VAL A 1 129 ? 7.297 5.875 -7.189 1.00 74.38 129 VAL A N 1
ATOM 1029 C CA . VAL A 1 129 ? 8.236 5.572 -6.097 1.00 74.38 129 VAL A CA 1
ATOM 1030 C C . VAL A 1 129 ? 9.655 6.053 -6.416 1.00 74.38 129 VAL A C 1
ATOM 1032 O O . VAL A 1 129 ? 10.402 6.415 -5.508 1.00 74.38 129 VAL A O 1
ATOM 1035 N N . TYR A 1 130 ? 10.050 6.030 -7.691 1.00 67.56 130 TYR A N 1
ATOM 1036 C CA . TYR A 1 130 ? 11.426 6.322 -8.110 1.00 67.56 130 TYR A CA 1
ATOM 1037 C C . TYR A 1 130 ? 11.613 7.718 -8.722 1.00 67.56 130 TYR A C 1
ATOM 1039 O O . TYR A 1 130 ? 12.746 8.194 -8.766 1.00 67.56 130 TYR A O 1
ATOM 1047 N N . GLU A 1 131 ? 10.544 8.388 -9.149 1.00 68.88 131 GLU A N 1
ATOM 1048 C CA . GLU A 1 131 ? 10.572 9.772 -9.639 1.00 68.88 131 GLU A CA 1
ATOM 1049 C C . GLU A 1 131 ? 10.165 10.789 -8.566 1.00 68.88 131 GLU A C 1
ATOM 1051 O O . GLU A 1 131 ? 10.587 11.944 -8.629 1.00 68.88 131 GLU A O 1
ATOM 1056 N N . CYS A 1 132 ? 9.413 10.386 -7.535 1.00 42.28 132 CYS A N 1
ATOM 1057 C CA . CYS A 1 132 ? 8.942 11.318 -6.517 1.00 42.28 132 CYS A CA 1
ATOM 1058 C C . CYS A 1 132 ? 9.891 11.409 -5.308 1.00 42.28 132 CYS A C 1
ATOM 1060 O O . CYS A 1 132 ? 9.827 10.635 -4.352 1.00 42.28 132 CYS A O 1
ATOM 1062 N N . LYS A 1 133 ? 10.737 12.443 -5.322 1.00 52.12 133 LYS A N 1
ATOM 1063 C CA . LYS A 1 133 ? 11.141 13.182 -4.116 1.00 52.12 133 LYS A CA 1
ATOM 1064 C C . LYS A 1 133 ? 10.957 14.678 -4.368 1.00 52.12 133 LYS A C 1
ATOM 1066 O O . LYS A 1 133 ? 11.930 15.396 -4.566 1.00 52.12 133 LYS A O 1
ATOM 1071 N N . SER A 1 134 ? 9.715 15.153 -4.313 1.00 43.78 134 SER A N 1
ATOM 1072 C CA . SER A 1 134 ? 9.483 16.522 -3.852 1.00 43.78 134 SER A CA 1
ATOM 1073 C C . SER A 1 134 ? 9.119 16.428 -2.381 1.00 43.78 134 SER A C 1
ATOM 1075 O O . SER A 1 134 ? 8.036 15.973 -2.022 1.00 43.78 134 SER A O 1
ATOM 1077 N N . ILE A 1 135 ? 10.070 16.788 -1.524 1.00 41.97 135 ILE A N 1
ATOM 1078 C CA . ILE A 1 135 ? 9.817 17.026 -0.107 1.00 41.97 135 ILE A CA 1
ATOM 1079 C C . ILE A 1 135 ? 8.758 18.131 -0.067 1.00 41.97 135 ILE A C 1
ATOM 1081 O O . ILE A 1 135 ? 9.022 19.252 -0.497 1.00 41.97 135 ILE A O 1
ATOM 1085 N N . CYS A 1 136 ? 7.542 17.813 0.377 1.00 32.84 136 CYS A N 1
ATOM 1086 C CA . CYS A 1 136 ? 6.597 18.849 0.758 1.00 32.84 136 CYS A CA 1
ATOM 1087 C C . CYS A 1 136 ? 7.130 19.419 2.073 1.00 32.84 136 CYS A C 1
ATOM 1089 O O . CYS A 1 136 ? 6.918 18.836 3.135 1.00 32.84 136 CYS A O 1
ATOM 1091 N N . ASN A 1 137 ? 7.919 20.492 1.995 1.00 34.25 137 ASN A N 1
ATOM 1092 C CA . ASN A 1 137 ? 8.201 21.290 3.174 1.00 34.25 137 ASN A CA 1
ATOM 1093 C C . ASN A 1 137 ? 6.853 21.837 3.644 1.00 34.25 137 ASN A C 1
ATOM 1095 O O . ASN A 1 137 ? 6.260 22.698 2.996 1.00 34.25 137 ASN A O 1
ATOM 1099 N N . SER A 1 138 ? 6.356 21.322 4.763 1.00 46.31 138 SER A N 1
ATOM 1100 C CA . SER A 1 138 ? 5.373 22.023 5.572 1.00 46.31 138 SER A CA 1
ATOM 1101 C C . SER A 1 138 ? 6.081 23.235 6.175 1.00 46.31 138 SER A C 1
ATOM 1103 O O . SER A 1 138 ? 6.600 23.165 7.287 1.00 46.31 138 SER A O 1
ATOM 1105 N N . GLU A 1 139 ? 6.189 24.321 5.410 1.00 40.16 139 GLU A N 1
ATOM 1106 C CA . GLU A 1 139 ? 6.574 25.608 5.974 1.00 40.16 139 GLU A CA 1
ATOM 1107 C C . GLU A 1 139 ? 5.447 26.052 6.908 1.00 40.16 139 GLU A C 1
ATOM 1109 O O . GLU A 1 139 ? 4.349 26.426 6.489 1.00 40.16 139 GLU A O 1
ATOM 1114 N N . GLU A 1 140 ? 5.723 25.934 8.207 1.00 45.84 140 GLU A N 1
ATOM 1115 C CA . GLU A 1 140 ? 4.986 26.587 9.275 1.00 45.84 140 GLU A CA 1
ATOM 1116 C C . GLU A 1 140 ? 4.899 28.083 8.969 1.00 45.84 140 GLU A C 1
ATOM 1118 O O . GLU A 1 140 ? 5.865 28.833 9.128 1.00 45.84 140 GLU A O 1
ATOM 1123 N N . HIS A 1 141 ? 3.716 28.555 8.589 1.00 35.56 141 HIS A N 1
ATOM 1124 C CA . HIS A 1 141 ? 3.424 29.975 8.693 1.00 35.56 141 HIS A CA 1
ATOM 1125 C C . HIS A 1 141 ? 3.217 30.312 10.177 1.00 35.56 141 HIS A C 1
ATOM 1127 O O . HIS A 1 141 ? 2.097 30.365 10.682 1.00 35.56 141 HIS A O 1
ATOM 1133 N N . VAL A 1 142 ? 4.321 30.555 10.891 1.00 39.25 142 VAL A N 1
ATOM 1134 C CA . VAL A 1 142 ? 4.303 31.278 12.166 1.00 39.25 142 VAL A CA 1
ATOM 1135 C C . VAL A 1 142 ? 3.903 32.718 11.854 1.00 39.25 142 VAL A C 1
ATOM 1137 O O . VAL A 1 142 ? 4.725 33.568 11.505 1.00 39.25 142 VAL A O 1
ATOM 1140 N N . SER A 1 143 ? 2.609 33.005 11.952 1.00 35.38 143 SER A N 1
ATOM 1141 C CA . SER A 1 143 ? 2.088 34.366 11.958 1.00 35.38 143 SER A CA 1
ATOM 1142 C C . SER A 1 143 ? 2.577 35.081 13.220 1.00 35.38 143 SER A C 1
ATOM 1144 O O . SER A 1 143 ? 2.056 34.870 14.315 1.00 35.38 143 SER A O 1
ATOM 1146 N N . LYS A 1 144 ? 3.596 35.932 13.068 1.00 34.66 144 LYS A N 1
ATOM 1147 C CA . LYS A 1 144 ? 3.980 36.926 14.076 1.00 34.66 144 LYS A CA 1
ATOM 1148 C C . LYS A 1 144 ? 2.893 38.001 14.136 1.00 34.66 144 LYS A C 1
ATOM 1150 O O . LYS A 1 144 ? 2.862 38.902 13.302 1.00 34.66 144 LYS A O 1
ATOM 1155 N N . THR A 1 145 ? 2.007 37.910 15.122 1.00 32.12 145 THR A N 1
ATOM 1156 C CA . THR A 1 145 ? 1.109 39.008 15.496 1.00 32.12 145 THR A CA 1
ATOM 1157 C C . THR A 1 145 ? 1.919 40.061 16.248 1.00 32.12 145 THR A C 1
ATOM 1159 O O . THR A 1 145 ? 2.147 39.934 17.448 1.00 32.12 145 THR A O 1
ATOM 1162 N N . ASN A 1 146 ? 2.362 41.107 15.551 1.00 34.22 146 ASN A N 1
ATOM 1163 C CA . ASN A 1 146 ? 2.838 42.324 16.203 1.00 34.22 146 ASN A CA 1
ATOM 1164 C C . ASN A 1 146 ? 1.629 43.221 16.488 1.00 34.22 146 ASN A C 1
ATOM 1166 O O . ASN A 1 146 ? 1.209 43.999 15.636 1.00 34.22 146 ASN A O 1
ATOM 1170 N N . ASN A 1 147 ? 1.071 43.100 17.693 1.00 36.22 147 ASN A N 1
ATOM 1171 C CA . ASN A 1 147 ? 0.188 44.118 18.250 1.00 36.22 147 ASN A CA 1
ATOM 1172 C C . ASN A 1 147 ? 1.042 45.216 18.893 1.00 36.22 147 ASN A C 1
ATOM 1174 O O . ASN A 1 147 ? 1.620 45.011 19.958 1.00 36.22 147 ASN A O 1
ATOM 1178 N N . SER A 1 148 ? 1.062 46.393 18.277 1.00 35.47 148 SER A N 1
ATOM 1179 C CA . SER A 1 148 ? 1.334 47.654 18.968 1.00 35.47 148 SER A CA 1
ATOM 1180 C C . SER A 1 148 ? 0.348 48.699 18.450 1.00 35.47 148 SER A C 1
ATOM 1182 O O . SER A 1 148 ? 0.602 49.358 17.443 1.00 35.47 148 SER A O 1
ATOM 1184 N N . PHE A 1 149 ? -0.803 48.795 19.113 1.00 37.78 149 PHE A N 1
ATOM 1185 C CA . PHE A 1 149 ? -1.671 49.965 19.030 1.00 37.78 149 PHE A CA 1
ATOM 1186 C C . PHE A 1 149 ? -1.203 50.971 20.088 1.00 37.78 149 PHE A C 1
ATOM 1188 O O . PHE A 1 149 ? -1.012 50.598 21.248 1.00 37.78 149 PHE A O 1
ATOM 1195 N N . LEU A 1 150 ? -0.978 52.210 19.644 1.00 39.91 150 LEU A N 1
ATOM 1196 C CA . LEU A 1 150 ? -1.140 53.406 20.470 1.00 39.91 150 LEU A CA 1
ATOM 1197 C C . LEU A 1 150 ? -2.627 53.603 20.785 1.00 39.91 150 LEU A C 1
ATOM 1199 O O . LEU A 1 150 ? -3.449 53.251 19.905 1.00 39.91 150 LEU A O 1
#

Organism: Arctia plantaginis (NCBI:txid874455)

Sequence (150 aa):
MLAFSAEGCSSEHDEEAWILDSGASMHMTFKRDYFCELKESQYNNSVKLVNKQSIKVCGEGTILIDKQVNDTMGVPVHEIKKKKESLMTTFRTNMKKKFDSLKSGAGEEDAFKPIWQFYDAMYVFLKDVYECKSICNSEEHVSKTNNSFL